Protein AF-A0A6M6DSW0-F1 (afdb_monomer_lite)

Sequence (181 aa):
MKEKGGRQWEDSAEADDTATLTWRETASSVLKVNVRGLALFGSWPLPESRLYHAFFAVVFASNLGNIAEAAVGLYMGHGGLGEITLVLPNTLTTAAGVFKMVFLYRDRGRYYGLVRRTDLLTTSQLGVPGHDAAAVVREASRHSLKLTYSVFAFVSLQIVVWFPMPLYAYAGQRKLPFVQL

pLDDT: mean 82.35, std 12.76, range [38.22, 95.19]

Secondary structure (DSSP, 8-state):
---HHHHHHHHHHHHHHTSPPPTTHHHH-TTHHHHHHHHHTT-SPPTT-HHHHHHHHHHHHHHHHHHHHHHHHHHH----HHHHHHHHHHHHHHHHHHHHHHHHHHTHHHHHHHHHHHHHHHHHHHHSS-HHHHHHHHHHHHHHHHHHHHHHHHHHHHHHHHTTHHHHS-TTT---SS---

Radius of gyration: 22.53 Å; chains: 1; bounding box: 39×34×78 Å

Structure (mmCIF, N/CA/C/O backbo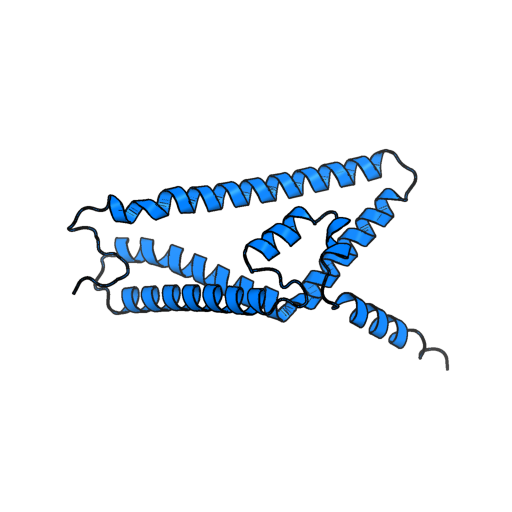ne):
data_AF-A0A6M6DSW0-F1
#
_entry.id   AF-A0A6M6DSW0-F1
#
loop_
_atom_site.group_PDB
_atom_site.id
_atom_site.type_symbol
_atom_site.label_atom_id
_atom_site.label_alt_id
_atom_site.label_comp_id
_atom_site.label_asym_id
_atom_site.label_entity_id
_atom_site.label_seq_id
_atom_site.pdbx_PDB_ins_code
_atom_site.Cartn_x
_atom_site.Cartn_y
_atom_site.Cartn_z
_atom_site.occupancy
_atom_site.B_iso_or_equiv
_atom_site.auth_seq_id
_atom_site.auth_comp_id
_atom_site.auth_asym_id
_atom_site.auth_atom_id
_atom_site.pdbx_PDB_model_num
ATOM 1 N N . MET A 1 1 ? -15.318 -17.138 -44.347 1.00 52.69 1 MET A N 1
ATOM 2 C CA . MET A 1 1 ? -14.766 -18.129 -43.393 1.00 52.69 1 MET A CA 1
ATOM 3 C C . MET A 1 1 ? -13.335 -17.715 -43.006 1.00 52.69 1 MET A C 1
ATOM 5 O O . MET A 1 1 ? -12.384 -18.279 -43.523 1.00 52.69 1 MET A O 1
ATOM 9 N N . LYS A 1 2 ? -13.161 -16.648 -42.199 1.00 53.50 2 LYS A N 1
ATOM 10 C CA . LYS A 1 2 ? -11.828 -16.099 -41.836 1.00 53.50 2 LYS A CA 1
ATOM 11 C C . LYS A 1 2 ? -11.781 -15.335 -40.490 1.00 53.50 2 LYS A C 1
ATOM 13 O O . LYS A 1 2 ? -10.870 -14.553 -40.274 1.00 53.50 2 LYS A O 1
ATOM 18 N N . GLU A 1 3 ? -12.732 -15.569 -39.578 1.00 58.00 3 GLU A N 1
ATOM 19 C CA . GLU A 1 3 ? -12.859 -14.819 -38.304 1.00 58.00 3 GLU A CA 1
ATOM 20 C C . GLU A 1 3 ? -12.436 -15.588 -37.037 1.00 58.00 3 GLU A C 1
ATOM 22 O O . GLU A 1 3 ? -12.442 -15.031 -35.945 1.00 58.00 3 GLU A O 1
ATOM 27 N N . LYS A 1 4 ? -12.023 -16.860 -37.135 1.00 56.84 4 LYS A N 1
ATOM 28 C CA . LYS A 1 4 ? -11.649 -17.652 -35.943 1.00 56.84 4 LYS A CA 1
ATOM 29 C C . LYS A 1 4 ? -10.256 -17.342 -35.368 1.00 56.84 4 LYS A C 1
ATOM 31 O O . LYS A 1 4 ? -9.963 -17.795 -34.272 1.00 56.84 4 LYS A O 1
ATOM 36 N N . GLY A 1 5 ? -9.417 -16.577 -36.072 1.00 56.78 5 GLY A N 1
ATOM 37 C CA . GLY A 1 5 ? -8.028 -16.320 -35.663 1.00 56.78 5 GLY A CA 1
ATOM 38 C C . GLY A 1 5 ? -7.831 -15.205 -34.629 1.00 56.78 5 GLY A C 1
ATOM 39 O O . GLY A 1 5 ? -6.836 -15.234 -33.915 1.00 56.78 5 GLY A O 1
ATOM 40 N N . GLY A 1 6 ? -8.757 -14.243 -34.525 1.00 60.50 6 GLY A N 1
ATOM 41 C CA . GLY A 1 6 ? -8.608 -13.097 -33.613 1.00 60.50 6 GLY A CA 1
ATOM 42 C C . GLY A 1 6 ? -8.842 -13.456 -32.143 1.00 60.50 6 GLY A C 1
ATOM 43 O O . GLY A 1 6 ? -8.047 -13.099 -31.283 1.00 60.50 6 GLY A O 1
ATOM 44 N N . ARG A 1 7 ? -9.878 -14.259 -31.872 1.00 62.97 7 ARG A N 1
ATOM 45 C CA . ARG A 1 7 ? -10.304 -14.594 -30.502 1.00 62.97 7 ARG A CA 1
ATOM 46 C C . ARG A 1 7 ? -9.262 -15.401 -29.717 1.00 62.97 7 ARG A C 1
ATOM 48 O O . ARG A 1 7 ? -9.047 -15.160 -28.542 1.00 62.97 7 ARG A O 1
ATOM 55 N N . GLN A 1 8 ? -8.553 -16.309 -30.387 1.00 60.56 8 GLN A N 1
ATOM 56 C CA . GLN A 1 8 ? -7.553 -17.160 -29.734 1.00 60.56 8 GLN A CA 1
ATOM 57 C C . GLN A 1 8 ? -6.301 -16.383 -29.278 1.00 60.56 8 GLN A C 1
ATOM 59 O O . GLN A 1 8 ? -5.645 -16.784 -28.317 1.00 60.56 8 GLN A O 1
ATOM 64 N N . TRP A 1 9 ? -5.970 -15.274 -29.949 1.00 61.12 9 TRP A N 1
ATOM 65 C CA . TRP A 1 9 ? -4.872 -14.389 -29.548 1.00 61.12 9 TRP A CA 1
ATOM 66 C C . TRP A 1 9 ? -5.241 -13.519 -28.344 1.00 61.12 9 TRP A C 1
ATOM 68 O O . TRP A 1 9 ? -4.413 -13.351 -27.451 1.00 61.12 9 TRP A O 1
ATOM 78 N N . GLU A 1 10 ? -6.476 -13.015 -28.291 1.00 64.19 10 GLU A N 1
ATOM 79 C CA . GLU A 1 10 ? -6.982 -12.236 -27.153 1.00 64.19 10 GLU A CA 1
ATOM 80 C C . GLU A 1 10 ? -7.046 -13.090 -25.880 1.00 64.19 10 GLU A C 1
ATOM 82 O O . GLU A 1 10 ? -6.499 -12.687 -24.854 1.00 64.19 10 GLU A O 1
ATOM 87 N N . ASP A 1 11 ? -7.577 -14.314 -25.977 1.00 64.19 11 ASP A N 1
ATOM 88 C CA . ASP A 1 11 ? -7.668 -15.242 -24.840 1.00 64.19 11 ASP A CA 1
ATOM 89 C C . ASP A 1 11 ? -6.278 -15.643 -24.300 1.00 64.19 11 ASP A C 1
ATOM 91 O O . ASP A 1 11 ? -6.084 -15.803 -23.094 1.00 64.19 11 ASP A O 1
ATOM 95 N N . SER A 1 12 ? -5.282 -15.781 -25.184 1.00 61.66 12 SER A N 1
ATOM 96 C CA . SER A 1 12 ? -3.910 -16.144 -24.793 1.00 61.66 12 SER A CA 1
ATOM 97 C C . SER A 1 12 ? -3.157 -14.973 -24.150 1.00 61.66 12 SER A C 1
ATOM 99 O O . SER A 1 12 ? -2.404 -15.177 -23.199 1.00 61.66 12 SER A O 1
ATOM 101 N N . ALA A 1 13 ? -3.371 -13.749 -24.640 1.00 61.12 13 ALA A N 1
ATOM 102 C CA . ALA A 1 13 ? -2.776 -12.544 -24.065 1.00 61.12 13 ALA A CA 1
ATOM 103 C C . ALA A 1 13 ? -3.397 -12.192 -22.703 1.00 61.12 13 ALA A C 1
ATOM 105 O O . ALA A 1 13 ? -2.687 -11.772 -21.789 1.00 61.12 13 ALA A O 1
ATOM 106 N N . GLU A 1 14 ? -4.705 -12.406 -22.534 1.00 61.81 14 GLU A N 1
ATOM 107 C CA . GLU A 1 14 ? -5.393 -12.169 -21.262 1.00 61.81 14 GLU A CA 1
ATOM 108 C C . GLU A 1 14 ? -5.002 -13.207 -20.194 1.00 61.81 14 GLU A C 1
ATOM 110 O O . GLU A 1 14 ? -4.812 -12.859 -19.024 1.00 61.81 14 GLU A O 1
ATOM 115 N N . ALA A 1 15 ? -4.799 -14.468 -20.593 1.00 62.66 15 ALA A N 1
ATOM 116 C CA . ALA A 1 15 ? -4.303 -15.511 -19.699 1.00 62.66 15 ALA A CA 1
ATOM 117 C C . ALA A 1 15 ? -2.894 -15.197 -19.163 1.00 62.66 15 ALA A C 1
ATOM 119 O O . ALA A 1 15 ? -2.658 -15.347 -17.961 1.00 62.66 15 ALA A O 1
ATOM 120 N N . ASP A 1 16 ? -1.986 -14.709 -20.015 1.00 69.19 16 ASP A N 1
ATOM 121 C CA . ASP A 1 16 ? -0.638 -14.316 -19.592 1.00 69.19 16 ASP A CA 1
ATOM 122 C C . ASP A 1 16 ? -0.679 -13.082 -18.679 1.00 69.19 16 ASP A C 1
ATOM 124 O O . ASP A 1 16 ? -0.063 -13.090 -17.615 1.00 69.19 16 ASP A O 1
ATOM 128 N N . ASP A 1 17 ? -1.501 -12.072 -18.994 1.00 73.56 17 ASP A N 1
ATOM 129 C CA . ASP A 1 17 ? -1.622 -10.822 -18.223 1.00 73.56 17 ASP A CA 1
ATOM 130 C C . ASP A 1 17 ? -2.035 -11.031 -16.753 1.00 73.56 17 ASP A C 1
ATOM 132 O O . ASP A 1 17 ? -1.646 -10.244 -15.886 1.00 73.56 17 ASP A O 1
ATOM 136 N N . THR A 1 18 ? -2.778 -12.100 -16.451 1.00 78.12 18 THR A N 1
ATOM 137 C CA . THR A 1 18 ? -3.225 -12.415 -15.081 1.00 78.12 18 THR A CA 1
ATOM 138 C C . THR A 1 18 ? -2.225 -13.228 -14.261 1.00 78.12 18 THR A C 1
ATOM 140 O O . THR A 1 18 ? -2.422 -13.392 -13.049 1.00 78.12 18 THR A O 1
ATOM 143 N N . ALA A 1 19 ? -1.150 -13.721 -14.884 1.00 82.62 19 ALA A N 1
ATOM 144 C CA . ALA A 1 19 ? -0.136 -14.502 -14.195 1.00 82.62 19 ALA A CA 1
ATOM 145 C C . ALA A 1 19 ? 0.533 -13.696 -13.068 1.00 82.62 19 ALA A C 1
ATOM 147 O O . ALA A 1 19 ? 0.747 -12.486 -13.152 1.00 82.62 19 ALA A O 1
ATOM 148 N N . THR A 1 20 ? 0.868 -14.385 -11.979 1.00 84.31 20 THR A N 1
ATOM 149 C CA . THR A 1 20 ? 1.517 -13.776 -10.816 1.00 84.31 20 THR A CA 1
ATOM 150 C C . THR A 1 20 ? 2.875 -13.192 -11.180 1.00 84.31 20 THR A C 1
ATOM 152 O O . THR A 1 20 ? 3.730 -13.907 -11.698 1.00 84.31 20 THR A O 1
ATOM 155 N N . LEU A 1 21 ? 3.098 -11.926 -10.825 1.00 83.94 21 LEU A N 1
ATOM 156 C CA . LEU A 1 21 ? 4.385 -11.264 -11.016 1.00 83.94 21 LEU A CA 1
ATOM 157 C C . LEU A 1 21 ? 5.460 -11.852 -10.106 1.00 83.94 21 LEU A C 1
ATOM 159 O O . LEU A 1 21 ? 5.365 -11.811 -8.878 1.00 83.94 21 LEU A O 1
ATOM 163 N N . THR A 1 22 ? 6.525 -12.336 -10.718 1.00 86.62 22 THR A N 1
ATOM 164 C CA . THR A 1 22 ? 7.709 -12.841 -10.035 1.00 86.62 22 THR A CA 1
ATOM 165 C C . THR A 1 22 ? 8.621 -11.703 -9.566 1.00 86.62 22 THR A C 1
ATOM 167 O O . THR A 1 22 ? 8.660 -10.595 -10.113 1.00 86.62 22 THR A O 1
ATOM 170 N N . TRP A 1 23 ? 9.454 -11.987 -8.562 1.00 86.44 23 TRP A N 1
ATOM 171 C CA . TRP A 1 23 ? 10.504 -11.063 -8.112 1.00 86.44 23 TRP A CA 1
ATOM 172 C C . TRP A 1 23 ? 11.466 -10.641 -9.227 1.00 86.44 23 TRP A C 1
ATOM 174 O O . TRP A 1 23 ? 12.010 -9.535 -9.188 1.00 86.44 23 TRP A O 1
ATOM 184 N N . ARG A 1 24 ? 11.679 -11.522 -10.210 1.00 87.56 24 ARG A N 1
ATOM 185 C CA . ARG A 1 24 ? 12.548 -11.269 -11.356 1.00 87.56 24 ARG A CA 1
ATOM 186 C C . ARG A 1 24 ? 11.923 -10.256 -12.311 1.00 87.56 24 ARG A C 1
ATOM 188 O O . ARG A 1 24 ? 12.604 -9.303 -12.671 1.00 87.56 24 ARG A O 1
ATOM 195 N N . GLU A 1 25 ? 10.642 -10.405 -12.643 1.00 86.38 25 GLU A N 1
ATOM 196 C CA . GLU A 1 25 ? 9.913 -9.444 -13.490 1.00 86.38 25 GLU A CA 1
ATOM 197 C C . GLU A 1 25 ? 9.848 -8.056 -12.837 1.00 86.38 25 GLU A C 1
ATOM 199 O O . GLU A 1 25 ? 10.124 -7.040 -13.471 1.00 86.38 25 GLU A O 1
ATOM 204 N N . THR A 1 26 ? 9.591 -7.994 -11.527 1.00 89.12 26 THR A N 1
ATOM 205 C CA . THR A 1 26 ? 9.544 -6.706 -10.810 1.00 89.12 26 THR A CA 1
ATOM 206 C C . THR A 1 26 ? 10.911 -6.027 -10.681 1.00 89.12 26 THR A C 1
ATOM 208 O O . THR A 1 26 ? 10.977 -4.846 -10.344 1.00 89.12 26 THR A O 1
ATOM 211 N N . ALA A 1 27 ? 12.024 -6.730 -10.920 1.00 88.81 27 ALA A N 1
ATOM 212 C CA . ALA A 1 27 ? 13.362 -6.160 -10.767 1.00 88.81 27 ALA A CA 1
ATOM 213 C C . ALA A 1 27 ? 13.695 -5.110 -11.837 1.00 88.81 27 ALA A C 1
ATOM 215 O O . ALA A 1 27 ? 14.450 -4.181 -11.522 1.00 88.81 27 ALA A O 1
ATOM 216 N N . SER A 1 28 ? 13.125 -5.261 -13.037 1.00 88.25 28 SER A N 1
ATOM 217 C CA . SER A 1 28 ? 13.232 -4.342 -14.178 1.00 88.25 28 SER A CA 1
ATOM 218 C C . SER A 1 28 ? 12.041 -3.388 -14.312 1.00 88.25 28 SER A C 1
ATOM 220 O O . SER A 1 28 ? 12.080 -2.500 -15.156 1.00 88.25 28 SER A O 1
ATOM 222 N N . SER A 1 29 ? 11.001 -3.555 -13.491 1.00 90.25 29 SER A N 1
ATOM 223 C CA . SER A 1 29 ? 9.796 -2.726 -13.545 1.00 90.25 29 SER A CA 1
ATOM 224 C C . SER A 1 29 ? 10.073 -1.277 -13.140 1.00 90.25 29 SER A C 1
ATOM 226 O O . SER A 1 29 ? 10.774 -1.019 -12.152 1.00 90.25 29 SER A O 1
ATOM 228 N N . VAL A 1 30 ? 9.445 -0.318 -13.827 1.00 90.69 30 VAL A N 1
ATOM 229 C CA . VAL A 1 30 ? 9.483 1.101 -13.422 1.00 90.69 30 VAL A CA 1
ATOM 230 C C . VAL A 1 30 ? 8.757 1.319 -12.087 1.00 90.69 30 VAL A C 1
ATOM 232 O O . VAL A 1 30 ? 9.071 2.242 -11.335 1.00 90.69 30 VAL A O 1
ATOM 235 N N . LEU A 1 31 ? 7.830 0.416 -11.749 1.00 91.94 31 LEU A N 1
ATOM 236 C CA . LEU A 1 31 ? 7.045 0.421 -10.514 1.00 91.94 31 LEU A CA 1
ATOM 237 C C . LEU A 1 31 ? 7.659 -0.444 -9.405 1.00 91.94 31 LEU A C 1
ATOM 239 O O . LEU A 1 31 ? 7.011 -0.686 -8.385 1.00 91.94 31 LEU A O 1
ATOM 243 N N . LYS A 1 32 ? 8.912 -0.888 -9.559 1.00 92.69 32 LYS A N 1
ATOM 244 C CA . LYS A 1 32 ? 9.612 -1.770 -8.613 1.00 92.69 32 LYS A CA 1
ATOM 245 C C . LYS A 1 32 ? 9.461 -1.349 -7.154 1.00 92.69 32 LYS A C 1
ATOM 247 O O . LYS A 1 32 ? 9.130 -2.180 -6.319 1.00 92.69 32 LYS A O 1
ATOM 252 N N . VAL A 1 33 ? 9.705 -0.081 -6.821 1.00 90.75 33 VAL A N 1
ATOM 253 C CA . VAL A 1 33 ? 9.629 0.389 -5.424 1.00 90.75 33 VAL A CA 1
ATOM 254 C C . VAL A 1 33 ? 8.206 0.259 -4.876 1.00 90.75 33 VAL A C 1
ATOM 256 O O . VAL A 1 33 ? 8.030 -0.226 -3.762 1.00 90.75 33 VAL A O 1
ATOM 259 N N . ASN A 1 34 ? 7.199 0.600 -5.682 1.00 91.38 34 ASN A N 1
ATOM 260 C CA . ASN A 1 34 ? 5.789 0.529 -5.298 1.00 91.38 34 ASN A CA 1
ATOM 261 C C . ASN A 1 34 ? 5.353 -0.918 -5.077 1.00 91.38 34 ASN A C 1
ATOM 263 O O . ASN A 1 34 ? 4.837 -1.249 -4.014 1.00 91.38 34 ASN A O 1
ATOM 267 N N . VAL A 1 35 ? 5.631 -1.799 -6.042 1.00 91.25 35 VAL A N 1
ATOM 268 C CA . VAL A 1 35 ? 5.269 -3.222 -5.958 1.00 91.25 35 VAL A CA 1
ATOM 269 C C . VAL A 1 35 ? 5.956 -3.893 -4.768 1.00 91.25 35 VAL A C 1
ATOM 271 O O . VAL A 1 35 ? 5.320 -4.625 -4.011 1.00 91.25 35 VAL A O 1
ATOM 274 N N . ARG A 1 36 ? 7.243 -3.605 -4.547 1.00 89.88 36 ARG A N 1
ATOM 275 C CA . ARG A 1 36 ? 7.997 -4.160 -3.415 1.00 89.88 36 ARG A CA 1
ATOM 276 C C . ARG A 1 36 ? 7.525 -3.623 -2.072 1.00 89.88 36 ARG A C 1
ATOM 278 O O . ARG A 1 36 ? 7.449 -4.393 -1.121 1.00 89.88 36 ARG A O 1
ATOM 285 N N . GLY A 1 37 ? 7.190 -2.336 -2.001 1.00 88.44 37 GLY A N 1
ATOM 286 C CA . GLY A 1 37 ? 6.572 -1.740 -0.821 1.00 88.44 37 GLY A CA 1
ATOM 287 C C . GLY A 1 37 ? 5.247 -2.426 -0.505 1.00 88.44 37 GLY A C 1
ATOM 288 O O . GLY A 1 37 ? 5.066 -2.931 0.599 1.00 88.44 37 GLY A O 1
ATOM 289 N N . LEU A 1 38 ? 4.359 -2.546 -1.494 1.00 88.94 38 LEU A N 1
ATOM 290 C CA . LEU A 1 38 ? 3.075 -3.225 -1.325 1.00 88.94 38 LEU A CA 1
ATOM 291 C C . LEU A 1 38 ? 3.248 -4.685 -0.877 1.00 88.94 38 LEU A C 1
ATOM 293 O O . LEU A 1 38 ? 2.491 -5.143 -0.020 1.00 88.94 38 LEU A O 1
ATOM 297 N N . ALA A 1 39 ? 4.248 -5.400 -1.398 1.00 86.94 39 ALA A N 1
ATOM 298 C CA . ALA A 1 39 ? 4.557 -6.764 -0.974 1.00 86.94 39 ALA A CA 1
ATOM 299 C C . ALA A 1 39 ? 5.049 -6.830 0.478 1.00 86.94 39 ALA A C 1
ATOM 301 O O . ALA A 1 39 ? 4.579 -7.669 1.245 1.00 86.94 39 ALA A O 1
ATOM 302 N N . LEU A 1 40 ? 5.946 -5.920 0.872 1.00 85.38 40 LEU A N 1
ATOM 303 C CA . LEU A 1 40 ? 6.466 -5.829 2.238 1.00 85.38 40 LEU A CA 1
ATOM 304 C C . LEU A 1 40 ? 5.359 -5.521 3.257 1.00 85.38 40 LEU A C 1
ATOM 306 O O . LEU A 1 40 ? 5.357 -6.087 4.345 1.00 85.38 40 LEU A O 1
ATOM 310 N N . PHE A 1 41 ? 4.375 -4.700 2.883 1.00 83.44 41 PHE A N 1
ATOM 311 C CA . PHE A 1 41 ? 3.196 -4.420 3.714 1.00 83.44 41 PHE A CA 1
ATOM 312 C C . PHE A 1 41 ? 2.091 -5.479 3.603 1.00 83.44 41 PHE A C 1
ATOM 314 O O . PHE A 1 41 ? 0.983 -5.270 4.090 1.00 83.44 41 PHE A O 1
ATOM 321 N N . GLY A 1 42 ? 2.360 -6.616 2.956 1.00 82.38 42 GLY A N 1
ATOM 322 C CA . GLY A 1 42 ? 1.405 -7.718 2.845 1.00 82.38 42 GLY A CA 1
ATOM 323 C C . GLY A 1 42 ? 0.263 -7.457 1.867 1.00 82.38 42 GLY A C 1
ATOM 324 O O . GLY A 1 42 ? -0.597 -8.308 1.701 1.00 82.38 42 GLY A O 1
ATOM 325 N N . SER A 1 43 ? 0.239 -6.320 1.180 1.00 84.69 43 SER A N 1
ATOM 326 C CA . SER A 1 43 ? -0.840 -5.953 0.257 1.00 84.69 43 SER A CA 1
ATOM 327 C C . SER A 1 43 ? -0.645 -6.471 -1.167 1.00 84.69 43 SER A C 1
ATOM 329 O O . SER A 1 43 ? -1.613 -6.512 -1.908 1.00 84.69 43 SER A O 1
ATOM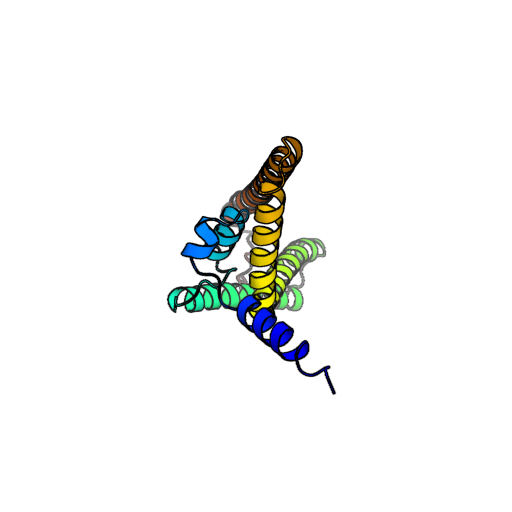 331 N N . TRP A 1 44 ? 0.563 -6.899 -1.554 1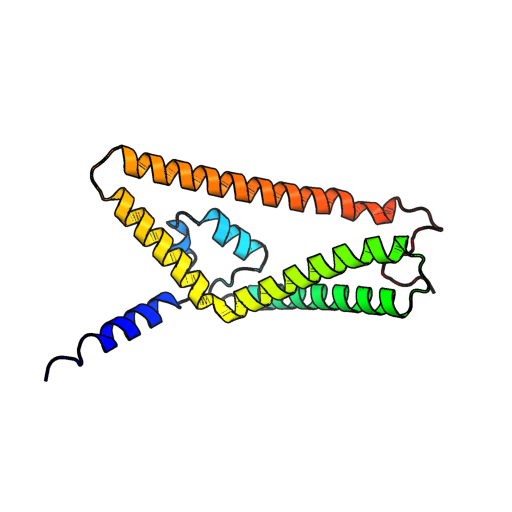.00 87.56 44 TRP A N 1
ATOM 332 C CA . TRP A 1 44 ? 0.825 -7.479 -2.876 1.00 87.56 44 TRP A CA 1
ATOM 333 C C . TRP A 1 44 ? 1.230 -8.951 -2.778 1.00 87.56 44 TRP A C 1
ATOM 335 O O . TRP A 1 44 ? 2.313 -9.235 -2.256 1.00 87.56 44 TRP A O 1
ATOM 345 N N . PRO A 1 45 ? 0.419 -9.890 -3.300 1.00 80.38 45 PRO A N 1
ATOM 346 C CA . PRO A 1 45 ? 0.778 -11.295 -3.295 1.00 80.38 45 PRO A CA 1
ATOM 347 C C . PRO A 1 45 ? 1.924 -11.504 -4.265 1.00 80.38 45 PRO A C 1
ATOM 349 O O . PRO A 1 45 ? 1.778 -11.282 -5.465 1.00 80.38 45 PRO A O 1
ATOM 352 N N . LEU A 1 46 ? 3.067 -11.927 -3.744 1.00 74.94 46 LEU A N 1
ATOM 353 C CA . LEU A 1 46 ? 4.123 -12.480 -4.572 1.00 74.94 46 LEU A CA 1
ATOM 354 C C . LEU A 1 46 ? 3.957 -14.000 -4.614 1.00 74.94 46 LEU A C 1
ATOM 356 O O . LEU A 1 46 ? 3.539 -14.591 -3.611 1.00 74.94 46 LEU A O 1
ATOM 360 N N . PRO A 1 47 ? 4.226 -14.631 -5.766 1.00 71.56 47 PRO A N 1
ATOM 361 C CA . PRO A 1 47 ? 4.009 -16.055 -5.934 1.00 71.56 47 PRO A CA 1
ATOM 362 C C . PRO A 1 47 ? 4.773 -16.871 -4.876 1.00 71.56 47 PRO A C 1
ATOM 364 O O . PRO A 1 47 ? 5.877 -16.517 -4.466 1.00 71.56 47 PRO A O 1
ATOM 367 N N . GLU A 1 48 ? 4.139 -17.965 -4.445 1.00 66.62 48 GLU A N 1
ATOM 368 C CA . GLU A 1 48 ? 4.733 -19.114 -3.735 1.00 66.62 48 GLU A CA 1
ATOM 369 C C . GLU A 1 48 ? 5.017 -19.015 -2.228 1.00 66.62 48 GLU A C 1
ATOM 371 O O . GLU A 1 48 ? 5.371 -20.023 -1.613 1.00 66.62 48 GLU A O 1
ATOM 376 N N . SER A 1 49 ? 4.772 -17.886 -1.559 1.00 78.12 49 SER A N 1
ATOM 377 C CA . SER A 1 49 ? 5.001 -17.829 -0.107 1.00 78.12 49 SER A CA 1
ATOM 378 C C . SER A 1 49 ? 3.739 -18.139 0.710 1.00 78.12 49 SER A C 1
ATOM 380 O O . SER A 1 49 ? 2.828 -17.316 0.834 1.00 78.12 49 SER A O 1
ATOM 382 N N . ARG A 1 50 ? 3.685 -19.318 1.350 1.00 84.75 50 ARG A N 1
ATOM 383 C CA . ARG A 1 50 ? 2.679 -19.614 2.398 1.00 84.75 50 ARG A CA 1
ATOM 384 C C . ARG A 1 50 ? 2.762 -18.617 3.559 1.00 84.75 50 ARG A C 1
ATOM 386 O O . ARG A 1 50 ? 1.739 -18.254 4.130 1.00 84.75 50 ARG A O 1
ATOM 393 N N . LEU A 1 51 ? 3.971 -18.138 3.861 1.00 85.38 51 LEU A N 1
ATOM 394 C CA . LEU A 1 51 ? 4.221 -17.154 4.913 1.00 85.38 51 LEU A CA 1
ATOM 395 C C . LEU A 1 51 ? 3.551 -15.812 4.597 1.00 85.38 51 LEU A C 1
ATOM 397 O O . LEU A 1 51 ? 2.981 -15.197 5.491 1.00 85.38 51 LEU A O 1
ATOM 401 N N . TYR A 1 52 ? 3.529 -15.407 3.323 1.00 84.44 52 TYR A N 1
ATOM 402 C CA . TYR A 1 52 ? 2.782 -14.225 2.891 1.00 84.44 52 TYR A CA 1
ATOM 403 C C . TYR A 1 52 ? 1.277 -14.369 3.162 1.00 84.44 52 TYR A C 1
ATOM 405 O O . TYR A 1 52 ? 0.665 -13.454 3.701 1.00 84.44 52 TYR A O 1
ATOM 413 N N . HIS A 1 53 ? 0.682 -15.523 2.844 1.00 86.88 53 HIS A N 1
ATOM 414 C CA . HIS A 1 53 ? -0.751 -15.750 3.067 1.00 86.88 53 HIS A CA 1
ATOM 415 C C . HIS A 1 53 ? -1.100 -15.758 4.558 1.00 86.88 53 HIS A C 1
ATOM 417 O O . HIS A 1 53 ? -2.109 -15.175 4.948 1.00 86.88 53 HIS A O 1
ATOM 423 N N . ALA A 1 54 ? -0.252 -16.365 5.394 1.00 90.38 54 ALA A N 1
ATOM 424 C CA . ALA A 1 54 ? -0.412 -16.324 6.845 1.00 90.38 54 ALA A CA 1
ATOM 425 C C . ALA A 1 54 ? -0.302 -14.887 7.380 1.00 90.38 54 ALA A C 1
ATOM 427 O O . ALA A 1 54 ? -1.163 -14.449 8.138 1.00 90.38 54 ALA A O 1
ATOM 428 N N . PHE A 1 55 ? 0.707 -14.131 6.938 1.00 88.25 55 PHE A N 1
ATOM 429 C CA . PHE A 1 55 ? 0.884 -12.730 7.317 1.00 88.25 55 PHE A CA 1
ATOM 430 C C . PHE A 1 55 ? -0.314 -11.866 6.901 1.00 88.25 55 PHE A C 1
ATOM 432 O O . PHE A 1 55 ? -0.867 -11.146 7.730 1.00 88.25 55 PHE A O 1
ATOM 439 N N . PHE A 1 56 ? -0.766 -11.987 5.650 1.00 89.12 56 PHE A N 1
ATOM 440 C CA . PHE A 1 56 ? -1.953 -11.293 5.152 1.00 89.12 56 PHE A CA 1
ATOM 441 C C . PHE A 1 56 ? -3.198 -11.644 5.971 1.00 89.12 56 PHE A C 1
ATOM 443 O O . PHE A 1 56 ? -3.920 -10.742 6.380 1.00 89.12 56 PHE A O 1
ATOM 450 N N . ALA A 1 57 ? -3.431 -12.930 6.255 1.00 91.38 57 ALA A N 1
ATOM 451 C CA . ALA A 1 57 ? -4.578 -13.373 7.043 1.00 91.38 57 ALA A CA 1
ATOM 452 C C . ALA A 1 57 ? -4.561 -12.791 8.464 1.00 91.38 57 ALA A C 1
ATOM 454 O O . ALA A 1 57 ? -5.595 -12.323 8.935 1.00 91.38 57 ALA A O 1
ATOM 455 N N . VAL A 1 58 ? -3.394 -12.761 9.119 1.00 93.06 58 VAL A N 1
ATOM 456 C CA . VAL A 1 58 ? -3.232 -12.146 10.446 1.00 93.06 58 VAL A CA 1
ATOM 457 C C . VAL A 1 58 ? -3.521 -10.649 10.389 1.00 93.06 58 VAL A C 1
ATOM 459 O O . VAL A 1 58 ? -4.328 -10.158 11.172 1.00 93.06 58 VAL A O 1
ATOM 462 N N . VAL A 1 59 ? -2.918 -9.919 9.445 1.00 90.44 59 VAL A N 1
ATOM 463 C CA . VAL A 1 59 ? -3.159 -8.476 9.287 1.00 90.44 59 VAL A CA 1
ATOM 464 C C . VAL A 1 59 ? -4.638 -8.205 9.008 1.00 90.44 59 VAL A C 1
ATOM 466 O O . VAL A 1 59 ? -5.236 -7.329 9.629 1.00 90.44 59 VAL A O 1
ATOM 469 N N . PHE A 1 60 ? -5.252 -8.970 8.112 1.00 91.94 60 PHE A N 1
ATOM 470 C CA . PHE A 1 60 ? -6.658 -8.830 7.753 1.00 91.94 60 PHE A CA 1
ATOM 471 C C . PHE A 1 60 ? -7.588 -9.093 8.947 1.00 91.94 60 PHE A C 1
ATOM 473 O O . PHE A 1 60 ? -8.449 -8.265 9.245 1.00 91.94 60 PHE A O 1
ATOM 480 N N . ALA A 1 61 ? -7.376 -10.195 9.672 1.00 94.06 61 ALA A N 1
ATOM 481 C CA . ALA A 1 61 ? -8.155 -10.544 10.856 1.00 94.06 61 ALA A CA 1
ATOM 482 C C . ALA A 1 61 ? -8.011 -9.495 11.969 1.00 94.06 61 ALA A C 1
ATOM 484 O O . ALA A 1 61 ? -9.015 -9.092 12.552 1.00 94.06 61 ALA A O 1
ATOM 485 N N . SER A 1 62 ? -6.797 -8.989 12.213 1.00 92.12 62 SER A N 1
ATOM 486 C CA . SER A 1 62 ? -6.558 -7.915 13.185 1.00 92.12 62 SER A CA 1
ATOM 487 C C . SER A 1 62 ? -7.312 -6.632 12.832 1.00 92.12 62 SER A C 1
ATOM 489 O O . SER A 1 62 ? -7.883 -5.992 13.712 1.00 92.12 62 SER A O 1
ATOM 491 N N . ASN A 1 63 ? -7.370 -6.262 11.548 1.00 91.88 63 ASN A N 1
ATOM 492 C CA . ASN A 1 63 ? -8.139 -5.094 11.112 1.00 91.88 63 ASN A CA 1
ATOM 493 C C . ASN A 1 63 ? -9.654 -5.308 11.255 1.00 91.88 63 ASN A C 1
ATOM 495 O O . ASN A 1 63 ? -10.356 -4.389 11.671 1.00 91.88 63 ASN A O 1
ATOM 499 N N . LEU A 1 64 ? -10.166 -6.508 10.956 1.00 93.81 64 LEU A N 1
ATOM 500 C CA . LEU A 1 64 ? -11.574 -6.838 11.206 1.00 93.81 64 LEU A CA 1
ATOM 501 C C . LEU A 1 64 ? -11.916 -6.799 12.698 1.00 93.81 64 LEU A C 1
ATOM 503 O O . LEU A 1 64 ? -12.957 -6.259 13.063 1.00 93.81 64 LEU A O 1
ATOM 507 N N . GLY A 1 65 ? -11.031 -7.326 13.548 1.00 92.12 65 GLY A N 1
ATOM 508 C CA . GLY A 1 65 ? -11.164 -7.249 15.001 1.00 92.12 65 GLY A CA 1
ATOM 509 C C . GLY A 1 65 ? -11.238 -5.803 15.489 1.00 92.12 65 GLY A C 1
ATOM 510 O O . GLY A 1 65 ? -12.154 -5.465 16.227 1.00 92.12 65 GLY A O 1
ATOM 511 N N . ASN A 1 66 ? -10.353 -4.934 14.992 1.00 88.56 66 ASN A N 1
ATOM 512 C CA . ASN A 1 66 ? -10.354 -3.503 15.314 1.00 88.56 66 ASN A CA 1
ATOM 513 C C . ASN A 1 66 ? -11.672 -2.816 14.897 1.00 88.56 66 ASN A C 1
ATOM 515 O O . ASN A 1 66 ? -12.268 -2.081 15.679 1.00 88.56 66 ASN A O 1
ATOM 519 N N . ILE A 1 67 ? -12.187 -3.108 13.696 1.00 91.06 67 ILE A N 1
ATOM 520 C CA . ILE A 1 67 ? -13.486 -2.575 13.245 1.00 91.06 67 ILE A CA 1
ATOM 521 C C . ILE A 1 67 ? -14.629 -3.073 14.138 1.00 91.06 67 ILE A C 1
ATOM 523 O O . ILE A 1 67 ? -15.509 -2.290 14.493 1.00 91.06 67 ILE A O 1
ATOM 527 N N . ALA A 1 68 ? -14.633 -4.360 14.498 1.00 91.50 68 ALA A N 1
ATOM 528 C CA . ALA A 1 68 ? -15.661 -4.939 15.358 1.00 91.50 68 ALA A CA 1
ATOM 529 C C . ALA A 1 68 ? -15.624 -4.336 16.769 1.00 91.50 68 ALA A C 1
ATOM 531 O O . ALA A 1 68 ? -16.668 -3.964 17.300 1.00 91.50 68 ALA A O 1
ATOM 532 N N . GLU A 1 69 ? -14.433 -4.179 17.346 1.00 86.56 69 GLU A N 1
ATOM 533 C CA . GLU A 1 69 ? -14.220 -3.520 18.635 1.00 86.56 69 GLU A CA 1
ATOM 534 C C . GLU A 1 69 ? -14.726 -2.076 18.606 1.00 86.56 69 GLU A C 1
ATOM 536 O O . GLU A 1 69 ? -15.497 -1.673 19.476 1.00 86.56 69 GLU A O 1
ATOM 541 N N . ALA A 1 70 ? -14.390 -1.320 17.558 1.00 86.50 70 ALA A N 1
ATOM 542 C CA . ALA A 1 70 ? -14.884 0.039 17.392 1.00 86.50 70 ALA A CA 1
ATOM 543 C C . ALA A 1 70 ? -16.414 0.094 17.236 1.00 86.50 70 ALA A C 1
ATOM 545 O O . ALA A 1 70 ? -17.059 0.965 17.818 1.00 86.50 70 ALA A O 1
ATOM 546 N N . ALA A 1 71 ? -17.018 -0.847 16.505 1.00 87.69 71 ALA A N 1
ATOM 547 C CA . ALA A 1 71 ? -18.470 -0.929 16.351 1.00 87.69 71 ALA A CA 1
ATOM 548 C C . ALA A 1 71 ? -19.180 -1.256 17.676 1.00 87.69 71 ALA A C 1
ATOM 550 O O . ALA A 1 71 ? -20.190 -0.631 17.999 1.00 87.69 71 ALA A O 1
ATOM 551 N N . VAL A 1 72 ? -18.639 -2.190 18.466 1.00 87.06 72 VAL A N 1
ATOM 552 C CA . VAL A 1 72 ? -19.148 -2.503 19.812 1.00 87.06 72 VAL A CA 1
ATOM 553 C C . VAL A 1 72 ? -18.990 -1.297 20.735 1.00 87.06 72 VAL A C 1
ATOM 555 O O . VAL A 1 72 ? -19.940 -0.943 21.433 1.00 87.06 72 VAL A O 1
ATOM 558 N N . GLY A 1 73 ? -17.839 -0.623 20.692 1.00 82.50 73 GLY A N 1
ATOM 559 C CA . GLY A 1 73 ? -17.584 0.601 21.449 1.00 82.50 73 GLY A CA 1
ATOM 560 C C . GLY A 1 73 ? -18.568 1.722 21.108 1.00 82.50 73 GLY A C 1
ATOM 561 O O . GLY A 1 73 ? -19.060 2.393 22.009 1.00 82.50 73 GLY A O 1
ATOM 562 N N . LEU A 1 74 ? -18.927 1.879 19.832 1.00 84.38 74 LEU A N 1
ATOM 563 C CA . LEU A 1 74 ? -19.948 2.834 19.391 1.00 84.38 74 LEU A CA 1
ATOM 564 C C . LEU A 1 74 ? -21.369 2.427 19.811 1.00 84.38 74 LEU A C 1
ATOM 566 O O . LEU A 1 74 ? -22.176 3.299 20.113 1.00 84.38 74 LEU A O 1
ATOM 570 N N . TYR A 1 75 ? -21.684 1.129 19.829 1.00 85.06 75 TYR A N 1
ATOM 571 C CA . TYR A 1 75 ? -23.013 0.634 20.204 1.00 85.06 75 TYR A CA 1
ATOM 572 C C . TYR A 1 75 ? -23.263 0.691 21.717 1.00 85.06 75 TYR A C 1
ATOM 574 O O . TYR A 1 75 ? -24.340 1.087 22.156 1.00 85.06 75 TYR A O 1
ATOM 582 N N . MET A 1 76 ? -22.277 0.283 22.521 1.00 82.56 76 MET A N 1
ATOM 583 C CA . MET A 1 76 ? -22.375 0.268 23.987 1.00 82.56 76 MET A CA 1
ATOM 584 C C . MET A 1 76 ? -22.025 1.621 24.615 1.00 82.56 76 MET A C 1
ATOM 586 O O . MET A 1 76 ? -22.455 1.930 25.732 1.00 82.56 76 MET A O 1
ATOM 590 N N . GLY A 1 77 ? -21.224 2.424 23.916 1.00 68.69 77 GLY A N 1
ATOM 591 C CA . GLY A 1 77 ? -20.759 3.713 24.391 1.00 68.69 77 GLY A CA 1
ATOM 592 C C . GLY A 1 77 ? -21.908 4.699 24.548 1.00 68.69 77 GLY A C 1
ATOM 593 O O . GLY A 1 77 ? -22.429 5.223 23.572 1.00 68.69 77 GLY A O 1
ATOM 594 N N . HIS A 1 78 ? -22.214 5.066 25.792 1.00 66.81 78 HIS A N 1
ATOM 595 C CA . HIS A 1 78 ? -22.993 6.268 26.121 1.00 66.81 78 HIS A CA 1
ATOM 596 C C . HIS A 1 78 ? -22.138 7.548 25.973 1.00 66.81 78 HIS A C 1
ATOM 598 O O . HIS A 1 78 ? -22.308 8.521 26.708 1.00 66.81 78 HIS A O 1
ATOM 604 N N . GLY A 1 79 ? -21.147 7.512 25.078 1.00 60.62 79 GLY A N 1
ATOM 605 C CA . GLY A 1 79 ? -20.145 8.553 24.906 1.00 60.62 79 GLY A CA 1
ATOM 606 C C . GLY A 1 79 ? -20.757 9.832 24.351 1.00 60.62 79 GLY A C 1
ATOM 607 O O . GLY A 1 79 ? -21.645 9.804 23.499 1.00 60.62 79 GLY A O 1
ATOM 608 N N . GLY A 1 80 ? -20.268 10.978 24.824 1.00 74.81 80 GLY A N 1
ATOM 609 C CA . GLY A 1 80 ? -20.621 12.267 24.236 1.00 74.81 80 GLY A CA 1
ATOM 610 C C . GLY A 1 80 ? -20.174 12.353 22.773 1.00 74.81 80 GLY A C 1
ATOM 611 O O . GLY A 1 80 ? -19.287 11.621 22.333 1.00 74.81 80 GLY A O 1
ATOM 612 N N . LEU A 1 81 ? -20.745 13.302 22.025 1.00 81.06 81 LEU A N 1
ATOM 613 C CA . LEU A 1 81 ? -20.482 13.506 20.593 1.00 81.06 81 LEU A CA 1
ATOM 614 C C . LEU A 1 81 ? -18.978 13.513 20.239 1.00 81.06 81 LEU A C 1
ATOM 616 O O . LEU A 1 81 ? -18.599 13.013 19.187 1.00 81.06 81 LEU A O 1
ATOM 620 N N . GLY A 1 82 ? -18.122 14.023 21.132 1.00 76.19 82 GLY A N 1
ATOM 621 C CA . GLY A 1 82 ? -16.669 14.072 20.942 1.00 76.19 82 GLY A CA 1
ATOM 622 C C . GLY A 1 82 ? -15.955 12.713 20.918 1.00 76.19 82 GLY A C 1
ATOM 623 O O . GLY A 1 82 ? -14.959 12.568 20.217 1.00 76.19 82 GLY A O 1
ATOM 624 N N . GLU A 1 83 ? -16.446 11.704 21.644 1.00 72.56 83 GLU A N 1
ATOM 625 C CA . GLU A 1 83 ? -15.857 10.353 21.599 1.00 72.56 83 GLU A CA 1
ATOM 626 C C . GLU A 1 83 ? -16.211 9.673 20.265 1.00 72.56 83 GLU A C 1
ATOM 628 O O . GLU A 1 83 ? -15.353 9.084 19.602 1.00 72.56 83 GLU A O 1
ATOM 633 N N . ILE A 1 84 ? -17.456 9.848 19.811 1.00 78.94 84 ILE A N 1
ATOM 634 C CA . ILE A 1 84 ? -17.947 9.310 18.536 1.00 78.94 84 ILE A CA 1
ATOM 635 C C . ILE A 1 84 ? -17.173 9.911 17.356 1.00 78.94 84 ILE A C 1
ATOM 637 O O . ILE A 1 84 ? -16.758 9.179 16.454 1.00 78.94 84 ILE A O 1
ATOM 641 N N . THR A 1 85 ? -16.930 11.226 17.360 1.00 82.31 85 THR A N 1
ATOM 642 C CA . THR A 1 85 ? -16.193 11.889 16.272 1.00 82.31 85 THR A CA 1
ATOM 643 C C . THR A 1 85 ? -14.718 11.507 16.204 1.00 82.31 85 THR A C 1
ATOM 645 O O . THR A 1 85 ? -14.112 11.708 15.155 1.00 82.31 85 THR A O 1
ATOM 648 N N . LEU A 1 86 ? -14.137 10.931 17.260 1.00 79.50 86 LEU A N 1
ATOM 649 C CA . LEU A 1 86 ? -12.755 10.444 17.249 1.00 79.50 86 LEU A CA 1
ATOM 650 C C . LEU A 1 86 ? -12.673 8.985 16.776 1.00 79.50 86 LEU A C 1
ATOM 652 O O . LEU A 1 86 ? -11.810 8.640 15.965 1.00 79.50 86 LEU A O 1
ATOM 656 N N . VAL A 1 87 ? -13.601 8.133 17.222 1.00 80.75 87 VAL A N 1
ATOM 657 C CA . VAL A 1 87 ? -13.628 6.704 16.861 1.00 80.75 87 VAL A CA 1
ATOM 658 C C . VAL A 1 87 ? -14.065 6.493 15.410 1.00 80.75 87 VAL A C 1
ATOM 660 O O . VAL A 1 87 ? -13.514 5.636 14.710 1.00 80.75 87 VAL A O 1
ATOM 663 N N . LEU A 1 88 ? -15.027 7.280 14.922 1.00 84.31 88 LEU A N 1
ATOM 664 C CA . LEU A 1 88 ? -15.619 7.072 13.602 1.00 84.31 88 LEU A CA 1
ATOM 665 C C . LEU A 1 88 ? -14.615 7.257 12.442 1.00 84.31 88 LEU A C 1
ATOM 667 O O . LEU A 1 88 ? -14.540 6.359 11.601 1.00 84.31 88 LEU A O 1
ATOM 671 N N . PRO A 1 89 ? -13.787 8.324 12.377 1.00 87.50 89 PRO A N 1
ATOM 672 C CA . PRO A 1 89 ? -12.796 8.482 11.311 1.00 87.50 89 PRO A CA 1
ATOM 673 C C . PRO A 1 89 ? -11.749 7.369 11.298 1.00 87.50 89 PRO A C 1
ATOM 675 O O . PRO A 1 89 ? -11.383 6.890 10.224 1.00 87.50 89 PRO A O 1
ATOM 678 N N . ASN A 1 90 ? -11.298 6.925 12.476 1.00 85.12 90 ASN A N 1
ATOM 679 C CA . ASN A 1 90 ? -10.367 5.805 12.583 1.00 85.12 90 ASN A CA 1
ATOM 680 C C . ASN A 1 90 ? -11.009 4.515 12.048 1.00 85.12 90 ASN A C 1
ATOM 682 O O . ASN A 1 90 ? -10.436 3.844 11.194 1.00 85.12 90 ASN A O 1
ATOM 686 N N . THR A 1 91 ? -12.245 4.227 12.463 1.00 87.50 91 THR A N 1
ATOM 687 C CA . THR A 1 91 ? -13.004 3.047 12.013 1.00 87.50 91 THR A CA 1
ATOM 688 C C . THR A 1 91 ? -13.208 3.050 10.500 1.00 87.50 91 THR A C 1
ATOM 690 O O . THR A 1 91 ? -12.945 2.048 9.837 1.00 87.50 91 THR A O 1
ATOM 693 N N . LEU A 1 92 ? -13.626 4.185 9.930 1.00 91.06 92 LEU A N 1
ATOM 694 C CA . LEU A 1 92 ? -13.826 4.334 8.487 1.00 91.06 92 LEU A CA 1
ATOM 695 C C . LEU A 1 92 ? -12.512 4.208 7.708 1.00 91.06 92 LEU A C 1
ATOM 697 O O . LEU A 1 92 ? -12.488 3.583 6.647 1.00 91.06 92 LEU A O 1
ATOM 701 N N . THR A 1 93 ? -11.413 4.751 8.237 1.00 90.12 93 THR A N 1
ATOM 702 C CA . THR A 1 93 ? -10.082 4.634 7.622 1.00 90.12 93 THR A CA 1
ATOM 703 C C . THR A 1 93 ? -9.614 3.179 7.604 1.00 90.12 93 THR A C 1
ATOM 705 O O . THR A 1 93 ? -9.185 2.685 6.556 1.00 90.12 93 THR A O 1
ATOM 708 N N . THR A 1 94 ? -9.764 2.465 8.722 1.00 89.56 94 THR A N 1
ATOM 709 C CA . THR A 1 94 ? -9.448 1.033 8.827 1.00 89.56 94 THR A CA 1
ATOM 710 C C . THR A 1 94 ? -10.327 0.204 7.893 1.00 89.56 94 THR A C 1
ATOM 712 O O . THR A 1 94 ? -9.810 -0.609 7.125 1.00 89.56 94 THR A O 1
ATOM 715 N N . ALA A 1 95 ? -11.640 0.458 7.864 1.00 92.56 95 ALA A N 1
ATOM 716 C CA . ALA A 1 95 ? -12.571 -0.215 6.960 1.00 92.56 95 ALA A CA 1
ATOM 717 C C . ALA A 1 95 ? -12.198 0.003 5.489 1.00 92.56 95 ALA A C 1
ATOM 719 O O . ALA A 1 95 ? -12.128 -0.957 4.722 1.00 92.56 95 ALA A O 1
ATOM 720 N N . ALA A 1 96 ? -11.875 1.237 5.091 1.00 93.56 96 ALA A N 1
ATOM 721 C CA . ALA A 1 96 ? -11.400 1.529 3.741 1.00 93.56 96 ALA A CA 1
ATOM 722 C C . ALA A 1 96 ? -10.109 0.759 3.405 1.00 93.56 96 ALA A C 1
ATOM 724 O O . ALA A 1 96 ? -9.954 0.285 2.278 1.00 93.56 96 ALA A O 1
ATOM 725 N N . GLY A 1 97 ? -9.199 0.599 4.371 1.00 91.50 97 GLY A N 1
ATOM 726 C CA . GLY A 1 97 ? -8.010 -0.246 4.241 1.00 91.50 97 GLY A CA 1
ATOM 727 C C . GLY A 1 97 ? -8.355 -1.716 3.987 1.00 91.50 97 GLY A C 1
ATOM 728 O O . GLY A 1 97 ? -7.856 -2.304 3.026 1.00 91.50 97 GLY A O 1
ATOM 729 N N . VAL A 1 98 ? -9.266 -2.284 4.782 1.00 92.81 98 VAL A N 1
ATOM 730 C CA . VAL A 1 98 ? -9.765 -3.662 4.622 1.00 92.81 98 VAL A CA 1
ATOM 731 C C . VAL A 1 98 ? -10.405 -3.857 3.250 1.00 92.81 98 VAL A C 1
ATOM 733 O O . VAL A 1 98 ? -10.046 -4.796 2.540 1.00 92.81 98 VAL A O 1
ATOM 736 N N . PHE A 1 99 ? -11.289 -2.952 2.821 1.00 95.19 99 PHE A N 1
ATOM 737 C CA . PHE A 1 99 ? -11.897 -3.032 1.491 1.00 95.19 99 PHE A CA 1
ATOM 738 C C . PHE A 1 99 ? -10.841 -3.000 0.386 1.00 95.19 99 PHE A C 1
ATOM 740 O O . PHE A 1 99 ? -10.880 -3.841 -0.511 1.00 95.19 99 PHE A O 1
ATOM 747 N N . LYS A 1 100 ? -9.858 -2.094 0.464 1.00 92.12 100 LYS A N 1
ATOM 748 C CA . LYS A 1 100 ? -8.746 -2.047 -0.500 1.00 92.12 100 LYS A CA 1
ATOM 749 C C . LYS A 1 100 ? -7.968 -3.362 -0.539 1.00 92.12 100 LYS A C 1
ATOM 751 O O . LYS A 1 100 ? -7.653 -3.824 -1.631 1.00 92.12 100 LYS A O 1
ATOM 756 N N . MET A 1 101 ? -7.702 -3.983 0.612 1.00 90.88 101 MET A N 1
ATOM 757 C CA . MET A 1 101 ? -7.057 -5.300 0.671 1.00 90.88 101 MET A CA 1
ATOM 758 C C . MET A 1 101 ? -7.896 -6.380 -0.021 1.00 90.88 101 MET A C 1
ATOM 760 O O . MET A 1 101 ? -7.349 -7.151 -0.807 1.00 90.88 101 MET A O 1
ATOM 764 N N . VAL A 1 102 ? -9.214 -6.413 0.213 1.00 93.00 102 VAL A N 1
ATOM 765 C CA . VAL A 1 102 ? -10.124 -7.372 -0.440 1.00 93.00 102 VAL A CA 1
ATOM 766 C C . VAL A 1 102 ? -10.140 -7.175 -1.952 1.00 93.00 102 VAL A C 1
ATOM 768 O O . VAL A 1 102 ? -9.978 -8.145 -2.689 1.00 93.00 102 VAL A O 1
ATOM 771 N N . PHE A 1 103 ? -10.308 -5.936 -2.423 1.00 92.88 103 PHE A N 1
ATOM 772 C CA . PHE A 1 103 ? -10.322 -5.635 -3.856 1.00 92.88 103 PHE A CA 1
ATOM 773 C C . PHE A 1 103 ? -8.995 -5.989 -4.518 1.00 92.88 103 PHE A C 1
ATOM 775 O O . PHE A 1 103 ? -8.993 -6.643 -5.558 1.00 92.88 103 PHE A O 1
ATOM 782 N N . LEU A 1 104 ? -7.868 -5.629 -3.900 1.00 90.50 104 LEU A N 1
ATOM 783 C CA . LEU A 1 104 ? -6.553 -5.956 -4.439 1.00 90.50 104 LEU A CA 1
ATOM 784 C C . LEU A 1 104 ? -6.350 -7.471 -4.500 1.00 90.50 104 LEU A C 1
ATOM 786 O O . LEU A 1 104 ? -5.929 -7.983 -5.532 1.00 90.50 104 LEU A O 1
ATOM 790 N N . TYR A 1 105 ? -6.714 -8.206 -3.447 1.00 89.38 105 TYR A N 1
ATOM 791 C CA . TYR A 1 105 ? -6.585 -9.661 -3.431 1.00 89.38 105 TYR A CA 1
ATOM 792 C C . TYR A 1 105 ? -7.496 -10.347 -4.461 1.00 89.38 105 TYR A C 1
ATOM 794 O O . TYR A 1 105 ? -7.053 -11.256 -5.166 1.00 89.38 105 TYR A O 1
ATOM 802 N N . ARG A 1 106 ? -8.753 -9.898 -4.581 1.00 91.69 106 ARG A N 1
ATOM 803 C CA . ARG A 1 106 ? -9.745 -10.450 -5.517 1.00 91.69 106 ARG A CA 1
ATOM 804 C C . ARG A 1 106 ? -9.372 -10.181 -6.971 1.00 91.69 106 ARG A C 1
ATOM 806 O O . ARG A 1 106 ? -9.410 -11.090 -7.793 1.00 91.69 106 ARG A O 1
ATOM 813 N N . ASP A 1 107 ? -9.000 -8.944 -7.277 1.00 91.56 107 ASP A N 1
ATOM 814 C CA . ASP A 1 107 ? -8.721 -8.469 -8.633 1.00 91.56 107 ASP A CA 1
ATOM 815 C C . ASP A 1 107 ? -7.205 -8.461 -8.948 1.00 91.56 107 ASP A C 1
ATOM 817 O O . ASP A 1 107 ? -6.758 -7.805 -9.889 1.00 91.56 107 ASP A O 1
ATOM 821 N N . ARG A 1 108 ? -6.392 -9.219 -8.191 1.00 89.06 108 ARG A N 1
ATOM 822 C CA . ARG A 1 108 ? -4.913 -9.224 -8.269 1.00 89.06 108 ARG A CA 1
ATOM 823 C C . ARG A 1 108 ? -4.353 -9.414 -9.678 1.00 89.06 108 ARG A C 1
ATOM 825 O O . ARG A 1 108 ? -3.427 -8.707 -10.055 1.00 89.06 108 ARG A O 1
ATOM 832 N N . GLY A 1 109 ? -4.953 -10.300 -10.478 1.00 89.38 109 GLY A N 1
ATOM 833 C CA . GLY A 1 109 ? -4.522 -10.549 -11.858 1.00 89.38 109 GLY A CA 1
ATOM 834 C C . GLY A 1 109 ? -4.623 -9.300 -12.738 1.00 89.38 109 GLY A C 1
ATOM 835 O O . GLY A 1 109 ? -3.728 -9.023 -13.528 1.00 89.38 109 GLY A O 1
ATOM 836 N N . ARG A 1 110 ? -5.657 -8.472 -12.537 1.00 91.31 110 ARG A N 1
ATOM 837 C CA . ARG A 1 110 ? -5.823 -7.205 -13.268 1.00 91.31 110 ARG A CA 1
ATOM 838 C C . ARG A 1 110 ? -4.769 -6.180 -12.866 1.00 91.31 110 ARG A C 1
ATOM 840 O O . ARG A 1 110 ? -4.258 -5.456 -13.717 1.00 91.31 110 ARG A O 1
ATOM 847 N N . TYR A 1 111 ? -4.419 -6.133 -11.581 1.00 91.94 111 TYR A N 1
ATOM 848 C CA . TYR A 1 111 ? -3.340 -5.274 -11.099 1.00 91.94 111 TYR A CA 1
ATOM 849 C C . TYR A 1 111 ? -1.970 -5.724 -11.626 1.00 91.94 111 TYR A C 1
ATOM 851 O O . TYR A 1 111 ? -1.159 -4.870 -11.982 1.00 91.94 111 TYR A O 1
ATOM 859 N N . TYR A 1 112 ? -1.722 -7.033 -11.740 1.00 91.19 112 TYR A N 1
ATOM 860 C CA . TYR A 1 112 ? -0.504 -7.562 -12.364 1.00 91.19 112 TYR A CA 1
ATOM 861 C C . TYR A 1 112 ? -0.402 -7.162 -13.839 1.00 91.19 112 TYR A C 1
ATOM 863 O O . TYR A 1 112 ? 0.618 -6.597 -14.244 1.00 91.19 112 TYR A O 1
ATOM 871 N N . GLY A 1 113 ? -1.482 -7.340 -14.605 1.00 91.81 113 GLY A N 1
ATOM 872 C CA . GLY A 1 113 ? -1.558 -6.891 -15.996 1.00 91.81 113 GLY A CA 1
ATOM 873 C C . GLY A 1 113 ? -1.324 -5.385 -16.140 1.00 91.81 113 GLY A C 1
ATOM 874 O O . GLY A 1 113 ? -0.597 -4.953 -17.030 1.00 91.81 113 GLY A O 1
ATOM 875 N N . LEU A 1 114 ? -1.847 -4.559 -15.225 1.00 93.06 114 LEU A N 1
ATOM 876 C CA . LEU A 1 114 ? -1.612 -3.111 -15.251 1.00 93.06 114 LEU A CA 1
ATOM 877 C C . LEU A 1 114 ? -0.125 -2.756 -15.081 1.00 93.06 114 LEU A C 1
ATOM 879 O O . LEU A 1 114 ? 0.379 -1.881 -15.790 1.00 93.06 114 LEU A O 1
ATOM 883 N N . VAL A 1 115 ? 0.586 -3.438 -14.177 1.00 93.12 115 VAL A N 1
ATOM 884 C CA . VAL A 1 115 ? 2.036 -3.249 -13.997 1.00 93.12 115 VAL A CA 1
ATOM 885 C C . VAL A 1 115 ? 2.780 -3.643 -15.272 1.00 93.12 115 VAL A C 1
ATOM 887 O O . VAL A 1 115 ? 3.564 -2.841 -15.777 1.00 93.12 115 VAL A O 1
ATOM 890 N N . ARG A 1 116 ? 2.472 -4.810 -15.854 1.00 92.31 116 ARG A N 1
ATOM 891 C CA . ARG A 1 116 ? 3.103 -5.270 -17.104 1.00 92.31 116 ARG A CA 1
ATOM 892 C C . ARG A 1 116 ? 2.858 -4.321 -18.267 1.00 92.31 116 ARG A C 1
ATOM 894 O O . ARG A 1 116 ? 3.801 -3.944 -18.953 1.00 92.31 116 ARG A O 1
ATOM 901 N N . ARG A 1 117 ? 1.618 -3.871 -18.462 1.00 93.56 117 ARG A N 1
ATOM 902 C CA . ARG A 1 117 ? 1.270 -2.889 -19.502 1.00 93.56 117 ARG A CA 1
ATOM 903 C C . ARG A 1 117 ? 2.004 -1.570 -19.293 1.00 93.56 117 ARG A C 1
ATOM 905 O O . ARG A 1 117 ? 2.481 -0.988 -20.260 1.00 93.56 117 ARG A O 1
ATOM 912 N N . THR A 1 118 ? 2.146 -1.122 -18.046 1.00 93.88 118 THR A N 1
ATOM 913 C CA . THR A 1 118 ? 2.924 0.084 -17.725 1.00 93.88 118 THR A CA 1
ATOM 914 C C . THR A 1 118 ? 4.399 -0.102 -18.081 1.00 93.88 118 THR A C 1
ATOM 916 O O . THR A 1 118 ? 4.993 0.785 -18.694 1.00 93.88 118 THR A O 1
ATOM 919 N N . ASP A 1 119 ? 4.985 -1.258 -17.767 1.00 93.12 119 ASP A N 1
ATOM 920 C CA . ASP A 1 119 ? 6.376 -1.572 -18.107 1.00 93.12 119 ASP A CA 1
ATOM 921 C C . ASP A 1 119 ? 6.585 -1.688 -19.627 1.00 93.12 119 ASP A C 1
ATOM 923 O O . ASP A 1 119 ? 7.560 -1.151 -20.160 1.00 93.12 119 ASP A O 1
ATOM 927 N N . LEU A 1 120 ? 5.646 -2.311 -20.345 1.00 92.94 120 LEU A N 1
ATOM 928 C CA . LEU A 1 120 ? 5.658 -2.401 -21.809 1.00 92.94 120 LEU A CA 1
ATOM 929 C C . LEU A 1 120 ? 5.556 -1.020 -22.461 1.00 92.94 120 LEU A C 1
ATOM 931 O O . LEU A 1 120 ? 6.368 -0.695 -23.326 1.00 92.94 120 LEU A O 1
ATOM 935 N N . LEU A 1 121 ? 4.615 -0.181 -22.017 1.00 92.12 121 LEU A N 1
ATOM 936 C CA . LEU A 1 121 ? 4.473 1.192 -22.506 1.00 92.12 121 LEU A CA 1
ATOM 937 C C . LEU A 1 121 ? 5.752 1.992 -22.248 1.00 92.12 121 LEU A C 1
ATOM 939 O O . LEU A 1 121 ? 6.272 2.631 -23.162 1.00 92.12 121 LEU A O 1
ATOM 943 N N . THR A 1 122 ? 6.312 1.879 -21.045 1.00 92.69 122 THR A N 1
ATOM 944 C CA . THR A 1 122 ? 7.565 2.547 -20.670 1.00 92.69 122 THR A CA 1
ATOM 945 C C . THR A 1 122 ? 8.722 2.105 -21.566 1.00 92.69 122 THR A C 1
ATOM 947 O O . THR A 1 122 ? 9.455 2.938 -22.095 1.00 92.69 122 THR A O 1
ATOM 950 N N . THR A 1 123 ? 8.860 0.799 -21.798 1.00 91.69 123 THR A N 1
ATOM 951 C CA . THR A 1 123 ? 9.907 0.241 -22.666 1.00 91.69 123 THR A CA 1
ATOM 952 C C . THR A 1 123 ? 9.722 0.682 -24.115 1.00 91.69 123 THR A C 1
ATOM 954 O O . THR A 1 123 ? 10.695 1.052 -24.770 1.00 91.69 123 THR A O 1
ATOM 957 N N . SER A 1 124 ? 8.480 0.710 -24.608 1.00 91.00 124 SER A N 1
ATOM 958 C CA . SER A 1 124 ? 8.181 1.166 -25.968 1.00 91.00 124 SER A CA 1
ATOM 959 C C . SER A 1 124 ? 8.522 2.645 -26.165 1.00 91.00 124 SER A C 1
ATOM 961 O O . SER A 1 124 ? 9.135 2.990 -27.169 1.00 91.00 124 SER A O 1
ATOM 963 N N . GLN A 1 125 ? 8.222 3.505 -25.183 1.00 90.06 125 GLN A N 1
ATOM 964 C CA . GLN A 1 125 ? 8.576 4.925 -25.226 1.00 90.06 125 GLN A CA 1
ATOM 965 C C . GLN A 1 125 ? 10.090 5.144 -25.190 1.00 90.06 125 GLN A C 1
ATOM 967 O O . GLN A 1 125 ? 10.595 6.009 -25.900 1.00 90.06 125 GLN A O 1
ATOM 972 N N . LEU A 1 126 ? 10.825 4.343 -24.413 1.00 89.12 126 LEU A N 1
ATOM 973 C CA . LEU A 1 126 ? 12.289 4.410 -24.363 1.00 89.12 126 LEU A CA 1
ATOM 974 C C . LEU A 1 126 ? 12.962 3.917 -25.653 1.00 89.12 126 LEU A C 1
ATOM 976 O O . LEU A 1 126 ? 14.100 4.299 -25.920 1.00 89.12 126 LEU A O 1
ATOM 980 N N . GLY A 1 127 ? 12.282 3.080 -26.441 1.00 87.38 127 GLY A N 1
ATOM 981 C CA . GLY A 1 127 ? 12.774 2.580 -27.726 1.00 87.38 127 GLY A CA 1
ATOM 982 C C . GLY A 1 127 ? 12.615 3.560 -28.894 1.00 87.38 127 GLY A C 1
ATOM 983 O O . GLY A 1 127 ? 13.242 3.360 -29.9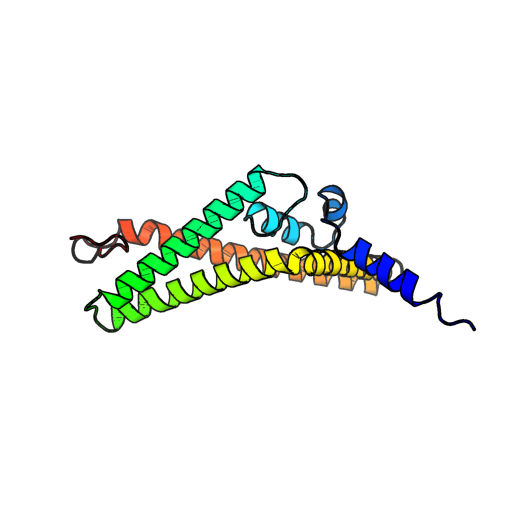34 1.00 87.38 127 GLY A O 1
ATOM 984 N N . VAL A 1 128 ? 11.799 4.611 -28.750 1.00 87.12 128 VAL A N 1
ATOM 985 C CA . VAL A 1 128 ? 11.617 5.626 -29.798 1.00 87.12 128 VAL A CA 1
ATOM 986 C C . VAL A 1 128 ? 12.831 6.566 -29.817 1.00 87.12 128 VAL A C 1
ATOM 988 O O . VAL A 1 128 ? 13.157 7.151 -28.782 1.00 87.12 128 VAL A O 1
ATOM 991 N N . PRO A 1 129 ? 13.502 6.765 -30.969 1.00 76.94 129 PRO A N 1
ATOM 992 C CA . PRO A 1 129 ? 14.619 7.698 -31.075 1.00 76.94 129 PRO A CA 1
ATOM 993 C C . PRO A 1 129 ? 14.157 9.135 -30.791 1.00 76.94 129 PRO A C 1
ATOM 995 O O . PRO A 1 129 ? 13.467 9.751 -31.599 1.00 76.94 129 PRO A O 1
ATOM 998 N N . GLY A 1 130 ? 14.531 9.672 -29.631 1.00 79.12 130 GLY A N 1
ATOM 999 C CA . GLY A 1 130 ? 14.217 11.042 -29.231 1.00 79.12 130 GLY A CA 1
ATOM 1000 C C . GLY A 1 130 ? 14.655 11.315 -27.794 1.00 79.12 130 GLY A C 1
ATOM 1001 O O . GLY A 1 130 ? 14.406 10.510 -26.899 1.00 79.12 130 GLY A O 1
ATOM 1002 N N . HIS A 1 131 ? 15.323 12.447 -27.559 1.00 73.81 131 HIS A N 1
ATOM 1003 C CA . HIS A 1 131 ? 15.819 12.809 -26.224 1.00 73.81 131 HIS A CA 1
ATOM 1004 C C . HIS A 1 131 ? 14.671 13.034 -25.217 1.00 73.81 131 HIS A C 1
ATOM 1006 O O . HIS A 1 131 ? 14.821 12.765 -24.023 1.00 73.81 131 HIS A O 1
ATOM 1012 N N . ASP A 1 132 ? 13.501 13.436 -25.717 1.00 87.19 132 ASP A N 1
ATOM 1013 C CA . ASP A 1 132 ? 12.366 13.864 -24.899 1.00 87.19 132 ASP A CA 1
ATOM 1014 C C . ASP A 1 132 ? 11.635 12.695 -24.222 1.00 87.19 132 ASP A C 1
ATOM 1016 O O . ASP A 1 132 ? 11.252 12.796 -23.057 1.00 87.19 132 ASP A O 1
ATOM 1020 N N . ALA A 1 133 ? 11.495 11.543 -24.890 1.00 86.50 133 ALA A N 1
ATOM 1021 C CA . ALA A 1 133 ? 10.744 10.405 -24.347 1.00 86.50 133 ALA A CA 1
ATOM 1022 C C . ALA A 1 133 ? 11.398 9.832 -23.076 1.00 86.50 133 ALA A C 1
ATOM 1024 O O . ALA A 1 133 ? 10.733 9.583 -22.067 1.00 86.50 133 ALA A O 1
ATOM 1025 N N . ALA A 1 134 ? 12.727 9.696 -23.085 1.00 87.12 134 ALA A N 1
ATOM 1026 C CA . ALA A 1 134 ? 13.478 9.224 -21.925 1.00 87.12 134 ALA A CA 1
ATOM 1027 C C . ALA A 1 134 ? 13.480 10.229 -20.761 1.00 87.12 134 ALA A C 1
ATOM 1029 O O . ALA A 1 134 ? 13.555 9.820 -19.596 1.00 87.12 134 ALA A O 1
ATOM 1030 N N . ALA A 1 135 ? 13.406 11.531 -21.053 1.00 90.25 135 ALA A N 1
ATOM 1031 C CA . ALA A 1 135 ? 13.291 12.569 -20.033 1.00 90.25 135 ALA A CA 1
ATOM 1032 C C . ALA A 1 135 ? 11.918 12.515 -19.343 1.00 90.25 135 ALA A C 1
ATOM 1034 O O . ALA A 1 135 ? 11.863 12.456 -18.112 1.00 90.25 135 ALA A O 1
ATOM 1035 N N . VAL A 1 136 ? 10.834 12.416 -20.121 1.00 90.12 136 VAL A N 1
ATOM 1036 C CA . VAL A 1 136 ? 9.454 12.335 -19.610 1.00 90.12 136 VAL A CA 1
ATOM 1037 C C . VAL A 1 136 ? 9.252 11.109 -18.718 1.00 90.12 136 VAL A C 1
ATOM 1039 O O . VAL A 1 136 ? 8.746 11.236 -17.602 1.00 90.12 136 VAL A O 1
ATOM 1042 N N . VAL A 1 137 ? 9.701 9.925 -19.151 1.00 89.94 137 VAL A N 1
ATOM 1043 C CA . VAL A 1 137 ? 9.605 8.691 -18.344 1.00 89.94 137 VAL A CA 1
ATOM 1044 C C . VAL A 1 137 ? 10.340 8.840 -17.009 1.00 89.94 137 VAL A C 1
ATOM 1046 O O . VAL A 1 137 ? 9.838 8.438 -15.954 1.00 89.94 137 VAL A O 1
ATOM 1049 N N . ARG A 1 138 ? 11.535 9.438 -17.031 1.00 88.94 138 ARG A N 1
ATOM 1050 C CA . ARG A 1 138 ? 12.352 9.643 -15.829 1.00 88.94 138 ARG A CA 1
ATOM 1051 C C . ARG A 1 138 ? 11.702 10.627 -14.866 1.00 88.94 138 ARG A C 1
ATOM 1053 O O . ARG A 1 138 ? 11.713 10.388 -13.659 1.00 88.94 138 ARG A O 1
ATOM 1060 N N . GLU A 1 139 ? 11.136 11.709 -15.385 1.00 92.44 139 GLU A N 1
ATOM 1061 C CA . GLU A 1 139 ? 10.404 12.690 -14.589 1.00 92.44 139 GLU A CA 1
ATOM 1062 C C . GLU A 1 139 ? 9.152 12.070 -13.956 1.00 92.44 139 GLU A C 1
ATOM 1064 O O . GLU A 1 139 ? 8.964 12.173 -12.741 1.00 92.44 139 GLU A O 1
ATOM 1069 N N . ALA A 1 140 ? 8.361 11.330 -14.737 1.00 91.12 140 ALA A N 1
ATOM 1070 C CA . ALA A 1 140 ? 7.185 10.618 -14.246 1.00 91.12 140 ALA A CA 1
ATOM 1071 C C . ALA A 1 140 ? 7.542 9.604 -13.144 1.00 91.12 140 ALA A C 1
ATOM 1073 O O . ALA A 1 140 ? 6.901 9.577 -12.089 1.00 91.12 140 ALA A O 1
ATOM 1074 N N . SER A 1 141 ? 8.610 8.822 -13.335 1.00 90.00 141 SER A N 1
ATOM 1075 C CA . SER A 1 141 ? 9.119 7.896 -12.316 1.00 90.00 141 SER A CA 1
ATOM 1076 C C . SER A 1 141 ? 9.548 8.635 -11.044 1.00 90.00 141 SER A C 1
ATOM 1078 O O . SER A 1 141 ? 9.166 8.245 -9.938 1.00 90.00 141 SER A O 1
ATOM 1080 N N . ARG A 1 142 ? 10.262 9.760 -11.176 1.00 91.69 142 ARG A N 1
ATOM 1081 C CA . ARG A 1 142 ? 10.681 10.583 -10.033 1.00 91.69 142 ARG A CA 1
ATOM 1082 C C . ARG A 1 142 ? 9.487 11.137 -9.257 1.00 91.69 142 ARG A C 1
ATOM 1084 O O . ARG A 1 142 ? 9.502 11.102 -8.027 1.00 91.69 142 ARG A O 1
ATOM 1091 N N . HIS A 1 143 ? 8.458 11.621 -9.949 1.00 93.62 143 HIS A N 1
ATOM 1092 C CA . HIS A 1 143 ? 7.230 12.111 -9.321 1.00 93.62 143 HIS A CA 1
ATOM 1093 C C . HIS A 1 143 ? 6.445 10.991 -8.634 1.00 93.62 143 HIS A C 1
ATOM 1095 O O . HIS A 1 143 ? 6.020 11.172 -7.493 1.00 93.62 143 HIS A O 1
ATOM 1101 N N . SER A 1 144 ? 6.327 9.818 -9.263 1.00 90.50 144 SER A N 1
ATOM 1102 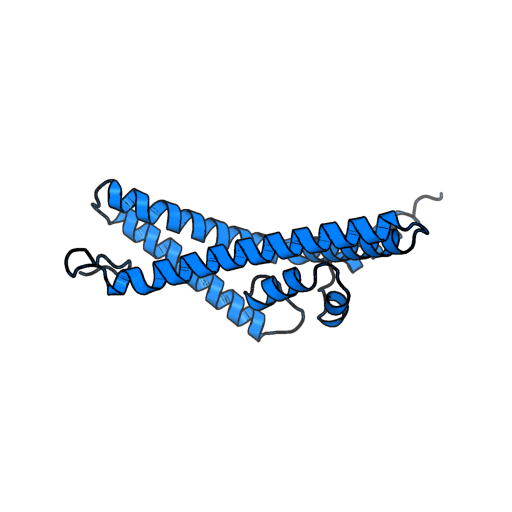C CA . SER A 1 144 ? 5.688 8.644 -8.655 1.00 90.50 144 SER A CA 1
ATOM 1103 C C . SER A 1 144 ? 6.407 8.196 -7.377 1.00 90.50 144 SER A C 1
ATOM 1105 O O . SER A 1 144 ? 5.768 7.963 -6.346 1.00 90.50 144 SER A O 1
ATOM 1107 N N . LEU A 1 145 ? 7.743 8.147 -7.401 1.00 90.56 145 LEU A N 1
ATOM 1108 C CA . LEU A 1 145 ? 8.545 7.814 -6.223 1.00 90.56 145 LEU A CA 1
ATOM 1109 C C . LEU A 1 145 ? 8.394 8.864 -5.127 1.00 90.56 145 LEU A C 1
ATOM 1111 O O . LEU A 1 145 ? 8.159 8.509 -3.974 1.00 90.56 145 LEU A O 1
ATOM 1115 N N . LYS A 1 146 ? 8.484 10.153 -5.477 1.00 93.94 146 LYS A N 1
ATOM 1116 C CA . LYS A 1 146 ? 8.302 11.249 -4.519 1.00 93.94 146 LYS A CA 1
ATOM 1117 C C . LYS A 1 146 ? 6.939 11.150 -3.837 1.00 93.94 146 LYS A C 1
ATOM 1119 O O . LYS A 1 146 ? 6.886 11.199 -2.615 1.00 93.94 146 LYS A O 1
ATOM 1124 N N . LEU A 1 147 ? 5.869 10.944 -4.605 1.00 92.38 147 LEU A N 1
ATOM 1125 C CA . LEU A 1 147 ? 4.520 10.771 -4.069 1.00 92.38 147 LEU A CA 1
ATOM 1126 C C . LEU A 1 147 ? 4.445 9.577 -3.111 1.00 92.38 147 LEU A C 1
ATOM 1128 O O . LEU A 1 147 ? 3.929 9.711 -2.005 1.00 92.38 147 LEU A O 1
ATOM 1132 N N . THR A 1 148 ? 5.006 8.435 -3.506 1.00 90.12 148 THR A N 1
ATOM 1133 C CA . THR A 1 148 ? 4.999 7.215 -2.687 1.00 90.12 148 THR A CA 1
ATOM 1134 C C . THR A 1 148 ? 5.730 7.422 -1.368 1.00 90.12 148 THR A C 1
ATOM 1136 O O . THR A 1 148 ? 5.183 7.114 -0.310 1.00 90.12 148 THR A O 1
ATOM 1139 N N . TYR A 1 149 ? 6.932 8.002 -1.403 1.00 91.00 149 TYR A N 1
ATOM 1140 C CA . TYR A 1 149 ? 7.684 8.309 -0.188 1.00 91.00 149 TYR A CA 1
ATOM 1141 C C . TYR A 1 149 ? 6.984 9.354 0.676 1.00 91.00 149 TYR A C 1
ATOM 1143 O O . TYR A 1 149 ? 6.970 9.202 1.893 1.00 91.00 149 TYR A O 1
ATOM 1151 N N . SER A 1 150 ? 6.371 10.380 0.082 1.00 93.38 150 SER A N 1
ATOM 1152 C CA . SER A 1 150 ? 5.608 11.383 0.829 1.00 93.38 150 SER A CA 1
ATOM 1153 C C . SER A 1 150 ? 4.409 10.765 1.549 1.00 93.38 150 SER A C 1
ATOM 1155 O O . SER A 1 150 ? 4.229 11.012 2.739 1.00 93.38 150 SER A O 1
ATOM 1157 N N . VAL A 1 151 ? 3.628 9.921 0.868 1.00 90.19 151 VAL A N 1
ATOM 1158 C CA . VAL A 1 151 ? 2.496 9.209 1.482 1.00 90.19 151 VAL A CA 1
ATOM 1159 C C . VAL A 1 151 ? 2.988 8.255 2.568 1.00 90.19 151 VAL A C 1
ATOM 1161 O O . VAL A 1 151 ? 2.432 8.235 3.664 1.00 90.19 151 VAL A O 1
ATOM 1164 N N . PHE A 1 152 ? 4.058 7.505 2.306 1.00 88.62 152 PHE A N 1
ATOM 1165 C CA . PHE A 1 152 ? 4.623 6.579 3.281 1.00 88.62 152 PHE A CA 1
ATOM 1166 C C . PHE A 1 152 ? 5.150 7.294 4.531 1.00 88.62 152 PHE A C 1
ATOM 1168 O O . PHE A 1 152 ? 4.859 6.874 5.651 1.00 88.62 152 PHE A O 1
ATOM 1175 N N . ALA A 1 153 ? 5.886 8.392 4.355 1.00 91.56 153 ALA A N 1
ATOM 1176 C CA . ALA A 1 153 ? 6.389 9.208 5.454 1.00 91.56 153 ALA A CA 1
ATOM 1177 C C . ALA A 1 153 ? 5.239 9.810 6.267 1.00 91.56 153 ALA A C 1
ATOM 1179 O O . ALA A 1 153 ? 5.281 9.777 7.493 1.00 91.56 153 ALA A O 1
ATOM 1180 N N . PHE A 1 154 ? 4.188 10.291 5.598 1.00 91.75 154 PHE A N 1
ATOM 1181 C CA . PHE A 1 154 ? 2.993 10.799 6.263 1.00 91.75 154 PHE A CA 1
ATOM 1182 C C . PHE A 1 154 ? 2.307 9.719 7.111 1.00 91.75 154 PHE A C 1
ATOM 1184 O O . PHE A 1 154 ? 2.059 9.944 8.293 1.00 91.75 154 PHE A O 1
ATOM 1191 N N . VAL A 1 155 ? 2.057 8.530 6.552 1.00 88.50 155 VAL A N 1
ATOM 1192 C CA . VAL A 1 155 ? 1.440 7.412 7.292 1.00 88.50 155 VAL A CA 1
ATOM 1193 C C . VAL A 1 155 ? 2.332 6.951 8.448 1.00 88.50 155 VAL A C 1
ATOM 1195 O O . VAL A 1 155 ? 1.842 6.710 9.547 1.00 88.50 155 VAL A O 1
ATOM 1198 N N . SER A 1 156 ? 3.647 6.884 8.240 1.00 88.25 156 SER A N 1
ATOM 1199 C CA . SER A 1 156 ? 4.600 6.511 9.292 1.00 88.25 156 SER A CA 1
ATOM 1200 C C . SER A 1 156 ? 4.619 7.536 10.426 1.00 88.25 156 SER A C 1
ATOM 1202 O O . SER A 1 156 ? 4.631 7.163 11.596 1.00 88.25 156 SER A O 1
ATOM 1204 N N . LEU A 1 157 ? 4.560 8.828 10.094 1.00 92.50 157 LEU A N 1
ATOM 1205 C CA . LEU A 1 157 ? 4.460 9.897 11.081 1.00 92.50 157 LEU A CA 1
ATOM 1206 C C . LEU A 1 157 ? 3.166 9.783 11.891 1.00 92.50 157 LEU A C 1
ATOM 1208 O O . LEU A 1 157 ? 3.207 9.940 13.107 1.00 92.50 157 LEU A O 1
ATOM 1212 N N . GLN A 1 158 ? 2.040 9.451 11.248 1.00 85.56 158 GLN A N 1
ATOM 1213 C CA . GLN A 1 158 ? 0.794 9.174 11.966 1.00 85.56 158 GLN A CA 1
ATOM 1214 C C . GLN A 1 158 ? 0.991 8.034 12.973 1.00 85.56 158 GLN A C 1
ATOM 1216 O O . GLN A 1 158 ? 0.648 8.204 14.137 1.00 85.56 158 GLN A O 1
ATOM 1221 N N . ILE A 1 159 ? 1.619 6.918 12.589 1.00 85.00 159 ILE A N 1
ATOM 1222 C CA . ILE A 1 159 ? 1.897 5.814 13.527 1.00 85.00 159 ILE A CA 1
ATOM 1223 C C . ILE A 1 159 ? 2.732 6.302 14.719 1.00 85.00 159 ILE A C 1
ATOM 1225 O O . ILE A 1 159 ? 2.388 6.005 15.858 1.00 85.00 159 ILE A O 1
ATOM 1229 N N . VAL A 1 160 ? 3.785 7.088 14.480 1.00 88.44 160 VAL A N 1
ATOM 1230 C CA . VAL A 1 160 ? 4.646 7.627 15.550 1.00 88.44 160 VAL A CA 1
ATOM 1231 C C . VAL A 1 160 ? 3.891 8.573 16.485 1.00 88.44 160 VAL A C 1
ATOM 1233 O O . VAL A 1 160 ? 4.177 8.591 17.676 1.00 88.44 160 VAL A O 1
ATOM 1236 N N . VAL A 1 161 ? 2.928 9.343 15.977 1.00 86.31 161 VAL A N 1
ATOM 1237 C CA . VAL A 1 161 ? 2.104 10.250 16.793 1.00 86.31 161 VAL A CA 1
ATOM 1238 C C . VAL A 1 161 ? 1.040 9.483 17.583 1.00 86.31 161 VAL A C 1
ATOM 1240 O O . VAL A 1 161 ? 0.829 9.759 18.763 1.00 86.31 161 VAL A O 1
ATOM 1243 N N . TRP A 1 162 ? 0.384 8.504 16.957 1.00 81.75 162 TRP A N 1
ATOM 1244 C CA . TRP A 1 162 ? -0.739 7.775 17.552 1.00 81.75 162 TRP A CA 1
ATOM 1245 C C . TRP A 1 162 ? -0.306 6.655 18.499 1.00 81.75 162 TRP A C 1
ATOM 1247 O O . TRP A 1 162 ? -0.959 6.440 19.516 1.00 81.75 162 TRP A O 1
ATOM 1257 N N . PHE A 1 163 ? 0.801 5.966 18.219 1.00 82.75 163 PHE A N 1
ATOM 1258 C CA . PHE A 1 163 ? 1.283 4.853 19.041 1.00 82.75 163 PHE A CA 1
ATOM 1259 C C . PHE A 1 163 ? 1.575 5.221 20.511 1.00 82.75 163 PHE A C 1
ATOM 1261 O O . PHE A 1 163 ? 1.169 4.464 21.391 1.00 82.75 163 PHE A O 1
ATOM 1268 N N . PRO A 1 164 ? 2.228 6.356 20.838 1.00 85.31 164 PRO A N 1
ATOM 1269 C CA . PRO A 1 164 ? 2.477 6.741 22.223 1.00 85.31 164 PRO A CA 1
ATOM 1270 C C . PRO A 1 164 ? 1.291 7.456 22.884 1.00 85.31 164 PRO A C 1
ATOM 1272 O O . PRO A 1 164 ? 1.300 7.619 24.104 1.00 85.31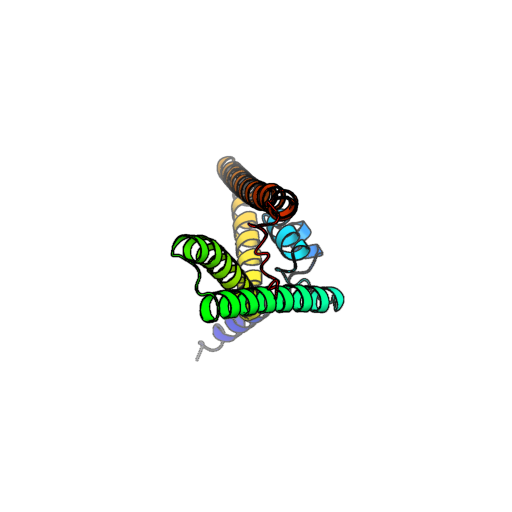 164 PRO A O 1
ATOM 1275 N N . MET A 1 165 ? 0.271 7.882 22.128 1.00 79.06 165 MET A N 1
ATOM 1276 C CA . MET A 1 165 ? -0.871 8.629 22.672 1.00 79.06 165 MET A CA 1
ATOM 1277 C C . MET A 1 165 ? -1.532 7.927 23.879 1.00 79.06 165 MET A C 1
ATOM 1279 O O . MET A 1 165 ? -1.775 8.600 24.884 1.00 79.06 165 MET A O 1
ATOM 1283 N N . PRO A 1 166 ? -1.737 6.594 23.885 1.00 73.75 166 PRO A N 1
ATOM 1284 C CA . PRO A 1 166 ? -2.284 5.905 25.051 1.00 73.75 166 PRO A CA 1
ATOM 1285 C C . PRO A 1 166 ? -1.394 5.929 26.301 1.00 73.75 166 PRO A C 1
ATOM 1287 O O . PRO A 1 166 ? -1.905 5.821 27.416 1.00 73.75 166 PRO A O 1
ATOM 1290 N N . LEU A 1 167 ? -0.074 6.079 26.146 1.00 79.38 167 LEU A N 1
ATOM 1291 C CA . LEU A 1 167 ? 0.857 6.133 27.278 1.00 79.38 167 LEU A CA 1
ATOM 1292 C C . LEU A 1 167 ? 0.710 7.448 28.053 1.00 79.38 167 LEU A C 1
ATOM 1294 O O . LEU A 1 167 ? 0.774 7.445 29.284 1.00 79.38 167 LEU A O 1
ATOM 1298 N N . TYR A 1 168 ? 0.452 8.549 27.341 1.00 80.75 168 TYR A N 1
ATOM 1299 C CA . TYR A 1 168 ? 0.311 9.889 27.918 1.00 80.75 168 TYR A CA 1
ATOM 1300 C C . TYR A 1 168 ? -1.126 10.269 28.288 1.00 80.75 168 TYR A C 1
ATOM 1302 O O . TYR A 1 168 ? -1.319 11.236 29.022 1.00 80.75 168 TYR A O 1
ATOM 1310 N N . ALA A 1 169 ? -2.135 9.526 27.825 1.00 73.88 169 ALA A N 1
ATOM 1311 C CA . ALA A 1 169 ? -3.516 9.754 28.241 1.00 73.88 169 ALA A CA 1
ATOM 1312 C C . ALA A 1 169 ? -3.644 9.626 29.775 1.00 73.88 169 ALA A C 1
ATOM 1314 O O . ALA A 1 169 ? -3.153 8.661 30.369 1.00 73.88 169 ALA A O 1
ATOM 1315 N N . TYR A 1 170 ? -4.286 10.604 30.426 1.00 66.75 170 TYR A N 1
ATOM 1316 C CA . TYR A 1 170 ? -4.496 10.625 31.879 1.00 66.75 170 TYR A CA 1
ATOM 1317 C C . TYR A 1 170 ? -5.360 9.445 32.335 1.00 66.75 170 TYR A C 1
ATOM 1319 O O . TYR A 1 170 ? -6.245 9.017 31.606 1.00 66.75 170 TYR A O 1
ATOM 1327 N N . ALA A 1 171 ? -5.168 8.941 33.558 1.00 60.59 171 ALA A N 1
ATOM 1328 C CA . ALA A 1 171 ? -5.865 7.749 34.061 1.00 60.59 171 ALA A CA 1
ATOM 1329 C C . ALA A 1 171 ? -7.408 7.816 33.979 1.00 60.59 171 ALA A C 1
ATOM 1331 O O . ALA A 1 171 ? -8.032 6.791 33.750 1.00 60.59 171 ALA A O 1
ATOM 1332 N N . GLY A 1 172 ? -8.018 9.006 34.078 1.00 63.22 172 GLY A N 1
ATOM 1333 C CA . GLY A 1 172 ? -9.466 9.209 33.879 1.00 63.22 172 GLY A CA 1
ATOM 1334 C C . GLY A 1 172 ? -9.906 9.456 32.425 1.00 63.22 172 GLY A C 1
ATOM 1335 O O . GLY A 1 172 ? -11.096 9.543 32.148 1.00 63.22 172 GLY A O 1
ATOM 1336 N N . GLN A 1 173 ? -8.952 9.589 31.500 1.00 59.53 173 GLN A N 1
ATOM 1337 C CA . GLN A 1 173 ? -9.149 9.738 30.050 1.00 59.53 173 GLN A CA 1
ATOM 1338 C C . GLN A 1 173 ? -8.635 8.518 29.265 1.00 59.53 173 GLN A C 1
ATOM 1340 O O . GLN A 1 173 ? -8.811 8.449 28.051 1.00 59.53 173 GLN A O 1
ATOM 1345 N N . ARG A 1 174 ? -8.029 7.532 29.945 1.00 54.41 174 ARG A N 1
ATOM 1346 C CA . ARG A 1 174 ? -7.632 6.224 29.401 1.00 54.41 174 ARG A CA 1
ATOM 1347 C C . ARG A 1 174 ? -8.855 5.332 29.184 1.00 54.41 174 ARG A C 1
ATOM 1349 O O . ARG A 1 174 ? -8.888 4.190 29.626 1.00 54.41 174 ARG A O 1
ATOM 1356 N N . LYS A 1 175 ? -9.839 5.811 28.428 1.00 54.59 175 LYS A N 1
ATOM 1357 C CA . LYS A 1 175 ? -10.740 4.906 27.714 1.00 54.59 175 LYS A CA 1
ATOM 1358 C C . LYS A 1 175 ? -9.979 4.394 26.495 1.00 54.59 175 LYS A C 1
ATOM 1360 O O . LYS A 1 175 ? -10.151 4.866 25.376 1.00 54.59 175 LYS A O 1
ATOM 1365 N N . LEU A 1 176 ? -9.027 3.498 26.754 1.00 48.69 176 LEU A N 1
ATOM 1366 C CA . LEU A 1 176 ? -8.464 2.646 25.715 1.00 48.69 176 LEU A CA 1
ATOM 1367 C C . LEU A 1 176 ? -9.618 1.874 25.041 1.00 48.69 176 LEU A C 1
ATOM 1369 O O . LEU A 1 176 ? -10.629 1.622 25.698 1.00 48.69 176 LEU A O 1
ATOM 1373 N N . PRO A 1 177 ? -9.474 1.480 23.762 1.00 49.81 177 PRO A N 1
ATOM 1374 C CA . PRO A 1 177 ? -10.478 0.675 23.058 1.00 49.81 177 PRO A CA 1
ATOM 1375 C C . PRO A 1 177 ? -10.821 -0.631 23.804 1.00 49.81 177 PRO A C 1
ATOM 1377 O O . PRO A 1 177 ? -11.964 -1.079 23.763 1.00 49.81 177 PRO A O 1
ATOM 1380 N N . PHE A 1 178 ? -9.895 -1.143 24.622 1.00 45.50 178 PHE A N 1
ATOM 1381 C CA . PHE A 1 178 ? -10.152 -2.214 25.579 1.00 45.50 178 PHE A CA 1
ATOM 1382 C C . PHE A 1 178 ? -10.854 -1.661 26.820 1.00 45.50 178 PHE A C 1
ATOM 1384 O O . PHE A 1 178 ? -10.213 -1.217 27.775 1.00 45.50 178 PHE A O 1
ATOM 1391 N N . VAL A 1 179 ? -12.183 -1.665 26.748 1.00 38.22 179 VAL A N 1
ATOM 1392 C CA . VAL A 1 179 ? -13.158 -1.515 27.835 1.00 38.22 179 VAL A CA 1
ATOM 1393 C C . VAL A 1 179 ? -12.528 -1.703 29.224 1.00 38.22 179 VAL A C 1
ATOM 1395 O O . VAL A 1 179 ? -12.211 -2.819 29.633 1.00 38.22 179 VAL A O 1
ATOM 1398 N N . GLN A 1 180 ? -12.371 -0.607 29.965 1.00 40.72 180 GLN A N 1
ATOM 1399 C CA . GLN A 1 180 ? -12.173 -0.670 31.410 1.00 40.72 180 GLN A CA 1
ATOM 1400 C C . GLN A 1 180 ? -13.557 -0.827 32.043 1.00 40.72 180 GLN A C 1
ATOM 1402 O O . GLN A 1 180 ? -14.285 0.155 32.189 1.00 40.72 180 GLN A O 1
ATOM 1407 N N . LEU A 1 181 ? -13.934 -2.082 32.306 1.00 40.88 181 LEU A N 1
ATOM 1408 C CA . LEU A 1 181 ? -14.966 -2.419 33.289 1.00 40.88 181 LEU A CA 1
ATOM 1409 C C . LEU A 1 181 ? -14.472 -2.050 34.692 1.00 40.88 181 LEU A C 1
ATOM 1411 O O . LEU A 1 181 ? -13.279 -2.314 34.972 1.00 40.88 181 LEU A O 1
#

Foldseek 3Di:
DPPPPPVVVVVVVLVVLLDADAPVNLVLFLCNVVQVVCQVVLLADHPDDPVSVVVVVVVLVVLVVLLVLLVVCVVPDPDDPVVCVVSVVVSVVSVVVNVSSVCCVVCVSVVSSVRVVNRVVLVVLVPDPDPVSVVVSVVVSVVVVVVVVVVVVVVVVVCVVPVCVLVPQDPVRNPPSPDDD

Organism: Ceracris kiangsu (NCBI:txid227354)